Protein AF-A0A451A856-F1 (afdb_monomer_lite)

Structure (mmCIF, N/CA/C/O backbone):
data_AF-A0A451A856-F1
#
_entry.id   AF-A0A451A856-F1
#
loop_
_atom_site.group_PDB
_atom_site.id
_atom_site.type_symbol
_atom_site.label_atom_id
_atom_site.label_alt_id
_atom_site.label_comp_id
_atom_site.label_asym_id
_atom_site.label_entity_id
_atom_site.label_seq_id
_atom_site.pdbx_PDB_ins_code
_atom_site.Cartn_x
_atom_site.Cartn_y
_atom_site.Cartn_z
_atom_site.occupancy
_atom_site.B_iso_or_equiv
_atom_site.auth_seq_id
_atom_site.auth_comp_id
_atom_site.auth_asym_id
_atom_site.auth_atom_id
_atom_site.pdbx_PDB_model_num
ATOM 1 N N . MET A 1 1 ? 41.009 20.311 -49.023 1.00 48.19 1 MET A N 1
ATOM 2 C CA . MET A 1 1 ? 40.467 19.355 -50.004 1.00 48.19 1 MET A CA 1
ATOM 3 C C . MET A 1 1 ? 41.610 18.983 -50.920 1.00 48.19 1 MET A C 1
ATOM 5 O O . MET A 1 1 ? 42.110 19.854 -51.615 1.00 48.19 1 MET A O 1
ATOM 9 N N . THR A 1 2 ? 42.110 17.756 -50.821 1.00 49.34 2 THR A N 1
ATOM 10 C CA . THR A 1 2 ? 43.130 17.250 -51.742 1.00 49.34 2 THR A CA 1
ATOM 11 C C . THR A 1 2 ? 42.380 16.800 -52.987 1.00 49.34 2 THR A C 1
ATOM 13 O O . THR A 1 2 ? 41.740 15.753 -52.979 1.00 49.34 2 THR A O 1
ATOM 16 N N . THR A 1 3 ? 42.355 17.639 -54.016 1.00 55.62 3 THR A N 1
ATOM 17 C CA . THR A 1 3 ? 41.857 17.262 -55.341 1.00 55.62 3 THR A CA 1
ATOM 18 C C . THR A 1 3 ? 42.683 16.080 -55.828 1.00 55.62 3 THR A C 1
ATOM 20 O O . THR A 1 3 ? 43.913 16.160 -55.832 1.00 55.62 3 THR A O 1
ATOM 23 N N . ALA A 1 4 ? 42.037 14.972 -56.198 1.00 63.44 4 ALA A N 1
ATOM 24 C CA . ALA A 1 4 ? 42.720 13.925 -56.947 1.00 63.44 4 ALA A CA 1
ATOM 25 C C . ALA A 1 4 ? 43.339 14.598 -58.179 1.00 63.44 4 ALA A C 1
ATOM 27 O O . ALA A 1 4 ? 42.629 15.243 -58.949 1.00 63.44 4 ALA A O 1
ATOM 28 N N . ALA A 1 5 ? 44.666 14.574 -58.292 1.00 69.25 5 ALA A N 1
ATOM 29 C CA . ALA A 1 5 ? 45.348 15.330 -59.329 1.00 69.25 5 ALA A CA 1
ATOM 30 C C . ALA A 1 5 ? 45.010 14.713 -60.692 1.00 69.25 5 ALA A C 1
ATOM 32 O O . ALA A 1 5 ? 45.378 13.570 -60.966 1.00 69.25 5 ALA A O 1
ATOM 33 N N . PHE A 1 6 ? 44.279 15.451 -61.528 1.00 83.19 6 PHE A N 1
ATOM 34 C CA . PHE A 1 6 ? 44.004 15.038 -62.896 1.00 83.19 6 PHE A CA 1
ATOM 35 C C . PHE A 1 6 ? 45.226 15.345 -63.766 1.00 83.19 6 PHE A C 1
ATOM 37 O O . PHE A 1 6 ? 45.540 16.505 -64.034 1.00 83.19 6 PHE A O 1
ATOM 44 N N . ASP A 1 7 ? 45.936 14.299 -64.187 1.00 88.31 7 ASP A N 1
ATOM 45 C CA . ASP A 1 7 ? 47.080 14.416 -65.090 1.00 88.31 7 ASP A CA 1
ATOM 46 C C . ASP A 1 7 ? 46.595 14.607 -66.535 1.00 88.31 7 ASP A C 1
ATOM 48 O O . ASP A 1 7 ? 46.360 13.650 -67.278 1.00 88.31 7 ASP A O 1
ATOM 52 N N . THR A 1 8 ? 46.434 15.876 -66.916 1.00 87.81 8 THR A N 1
ATOM 53 C CA . THR A 1 8 ? 45.980 16.307 -68.245 1.00 87.81 8 THR A CA 1
ATOM 54 C C . THR A 1 8 ? 46.884 15.768 -69.359 1.00 87.81 8 THR A C 1
ATOM 56 O O . THR A 1 8 ? 46.388 15.331 -70.393 1.00 87.81 8 THR A O 1
ATOM 59 N N . LEU A 1 9 ? 48.206 15.719 -69.153 1.00 89.50 9 LEU A N 1
ATOM 60 C CA . LEU A 1 9 ? 49.152 15.270 -70.179 1.00 89.50 9 LEU A CA 1
ATOM 61 C C . LEU A 1 9 ? 49.010 13.770 -70.445 1.00 89.50 9 LEU A C 1
ATOM 63 O O . LEU A 1 9 ? 48.888 13.346 -71.597 1.00 89.50 9 LEU A O 1
ATOM 67 N N . LYS A 1 10 ? 48.986 12.959 -69.383 1.00 90.62 10 LYS A N 1
ATOM 68 C CA . LYS A 1 10 ? 48.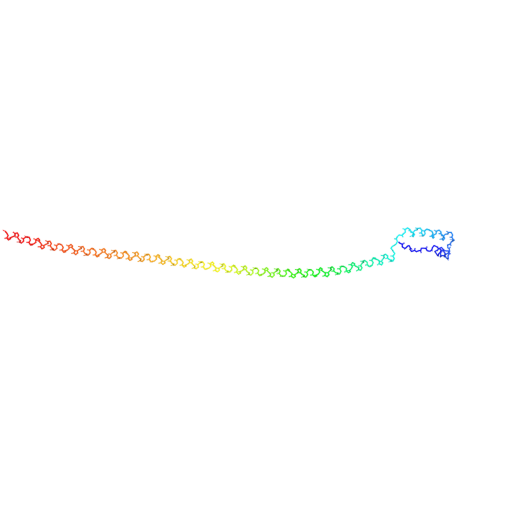788 11.509 -69.503 1.00 90.62 10 LYS A CA 1
ATOM 69 C C . LYS A 1 10 ? 47.424 11.175 -70.113 1.00 90.62 10 LYS A C 1
ATOM 71 O O . LYS A 1 10 ? 47.313 10.203 -70.868 1.00 90.62 10 LYS A O 1
ATOM 76 N N . PHE A 1 11 ? 46.400 11.972 -69.815 1.00 92.25 11 PHE A N 1
ATOM 77 C CA . PHE A 1 11 ? 45.063 11.817 -70.383 1.00 92.25 11 PHE A CA 1
ATOM 78 C C . PHE A 1 11 ? 45.037 12.114 -71.892 1.00 92.25 11 PHE A C 1
ATOM 80 O O . PHE A 1 11 ? 44.631 11.246 -72.667 1.00 92.25 11 PHE A O 1
ATOM 87 N N . VAL A 1 12 ? 45.574 13.262 -72.326 1.00 93.31 12 VAL A N 1
ATOM 88 C CA . VAL A 1 12 ? 45.694 13.637 -73.751 1.00 93.31 12 VAL A CA 1
ATOM 89 C C . VAL A 1 12 ? 46.502 12.599 -74.536 1.00 93.31 12 VAL A C 1
ATOM 91 O O . VAL A 1 12 ? 46.044 12.116 -75.570 1.00 93.31 12 VAL A O 1
ATOM 94 N N . GLN A 1 13 ? 47.652 12.157 -74.011 1.00 92.56 13 GLN A N 1
ATOM 95 C CA . GLN A 1 13 ? 48.472 11.111 -74.642 1.00 92.56 13 GLN A CA 1
ATOM 96 C C . GLN A 1 13 ? 47.724 9.782 -74.802 1.00 92.56 13 GLN A C 1
ATOM 98 O O . GLN A 1 13 ? 47.968 9.030 -75.747 1.00 92.56 13 GLN A O 1
ATOM 103 N N . THR A 1 14 ? 46.830 9.461 -73.866 1.00 93.56 14 THR A N 1
ATOM 104 C CA . THR A 1 14 ? 46.015 8.244 -73.938 1.00 93.56 14 THR A CA 1
ATOM 105 C C . THR A 1 14 ? 44.956 8.371 -75.028 1.00 93.56 14 THR A C 1
ATOM 107 O O . THR A 1 14 ? 44.820 7.442 -75.821 1.00 93.56 14 THR A O 1
ATOM 110 N N . LEU A 1 15 ? 44.277 9.518 -75.129 1.00 93.25 15 LEU A N 1
ATOM 111 C CA . LEU A 1 15 ? 43.315 9.795 -76.202 1.00 93.25 15 LEU A CA 1
ATOM 112 C C . LEU A 1 15 ? 43.976 9.758 -77.586 1.00 93.25 15 LEU A C 1
ATOM 114 O O . LEU A 1 15 ? 43.451 9.133 -78.507 1.00 93.25 15 LEU A O 1
ATOM 118 N N . HIS A 1 16 ? 45.168 10.341 -77.715 1.00 91.62 16 HIS A N 1
ATOM 119 C CA . HIS A 1 16 ? 45.916 10.307 -78.968 1.00 91.62 16 HIS A CA 1
ATOM 120 C C . HIS A 1 16 ? 46.297 8.875 -79.377 1.00 91.62 16 HIS A C 1
ATOM 122 O O . HIS A 1 16 ? 46.133 8.480 -80.530 1.00 91.62 16 HIS A O 1
ATOM 128 N N . ARG A 1 17 ? 46.712 8.041 -78.410 1.00 92.75 17 ARG A N 1
ATOM 129 C CA . ARG A 1 17 ? 47.047 6.624 -78.645 1.00 92.75 17 ARG A CA 1
ATOM 130 C C . ARG A 1 17 ? 45.863 5.798 -79.152 1.00 92.75 17 ARG A C 1
ATOM 132 O O . ARG A 1 17 ? 46.079 4.821 -79.861 1.00 92.75 17 ARG A O 1
ATOM 139 N N . VAL A 1 18 ? 44.633 6.169 -78.796 1.00 93.62 18 VAL A N 1
ATOM 140 C CA . VAL A 1 18 ? 43.407 5.494 -79.260 1.00 93.62 18 VAL A CA 1
ATOM 141 C C . VAL A 1 18 ? 42.801 6.139 -80.513 1.00 93.62 18 VAL A C 1
ATOM 143 O O . VAL A 1 18 ? 41.686 5.796 -80.895 1.00 93.62 18 VAL A O 1
ATOM 146 N N . GLY A 1 19 ? 43.545 7.028 -81.182 1.00 91.62 19 GLY A N 1
ATOM 147 C CA . GLY A 1 19 ? 43.213 7.540 -82.513 1.00 91.62 19 GLY A CA 1
ATOM 148 C C . GLY A 1 19 ? 42.545 8.915 -82.547 1.00 91.62 19 GLY A C 1
ATOM 149 O O . GLY A 1 19 ? 42.084 9.317 -83.611 1.00 91.62 19 GLY A O 1
ATOM 150 N N . PHE A 1 20 ? 42.487 9.647 -81.429 1.00 94.56 20 PHE A N 1
ATOM 151 C CA . PHE A 1 20 ? 42.019 11.038 -81.442 1.00 94.56 20 PHE A CA 1
ATOM 152 C C . PHE A 1 20 ? 43.098 11.956 -82.021 1.00 94.56 20 PHE A C 1
ATOM 154 O O . PHE A 1 20 ? 44.277 11.858 -81.666 1.00 94.56 20 PHE A O 1
ATOM 161 N N . GLU A 1 21 ? 42.698 12.905 -82.866 1.00 92.75 21 GLU A N 1
ATOM 162 C CA . GLU A 1 21 ? 43.602 13.975 -83.284 1.00 92.75 21 GLU A CA 1
ATOM 163 C C . GLU A 1 21 ? 43.966 14.868 -82.093 1.00 92.75 21 GLU A C 1
ATOM 165 O O . GLU A 1 21 ? 43.166 15.058 -81.176 1.00 92.75 21 GLU A O 1
ATOM 170 N N . GLU A 1 22 ? 45.153 15.475 -82.127 1.00 88.69 22 GLU A N 1
ATOM 171 C CA . GLU A 1 22 ? 45.692 16.265 -81.009 1.00 88.69 22 GLU A CA 1
ATOM 172 C C . GLU A 1 22 ? 44.710 17.344 -80.521 1.00 88.69 22 GLU A C 1
ATOM 174 O O . GLU A 1 22 ? 44.458 17.486 -79.327 1.00 88.69 22 GLU A O 1
ATOM 179 N N . ARG A 1 23 ? 44.061 18.057 -81.452 1.00 89.75 23 ARG A N 1
ATOM 180 C CA . ARG A 1 23 ? 43.070 19.094 -81.118 1.00 89.75 23 ARG A CA 1
ATOM 181 C C . ARG A 1 23 ? 41.831 18.531 -80.421 1.00 89.75 23 ARG A C 1
ATOM 183 O O . ARG A 1 23 ? 41.280 19.183 -79.540 1.00 89.75 23 ARG A O 1
ATOM 190 N N . GLN A 1 24 ? 41.394 17.335 -80.810 1.00 91.12 24 GLN A N 1
ATOM 191 C CA . GLN A 1 24 ? 40.242 16.669 -80.204 1.00 91.12 24 GLN A CA 1
ATOM 192 C C . GLN A 1 24 ? 40.598 16.118 -78.820 1.00 91.12 24 GLN A C 1
ATOM 194 O O . GLN A 1 24 ? 39.817 16.269 -77.886 1.00 91.12 24 GLN A O 1
ATOM 199 N N . ALA A 1 25 ? 41.790 15.534 -78.669 1.00 92.62 25 ALA A N 1
ATOM 200 C CA . ALA A 1 25 ? 42.289 15.023 -77.396 1.00 92.62 25 ALA A CA 1
ATOM 201 C C . ALA A 1 25 ? 42.430 16.138 -76.345 1.00 92.62 25 ALA A C 1
ATOM 203 O O . ALA A 1 25 ? 41.994 15.965 -75.206 1.00 92.62 25 ALA A O 1
ATOM 204 N N . VAL A 1 26 ? 42.966 17.300 -76.742 1.00 90.44 26 VAL A N 1
ATOM 205 C CA . VAL A 1 26 ? 43.050 18.493 -75.882 1.00 90.44 26 VAL A CA 1
ATOM 206 C C . VAL A 1 26 ? 41.654 18.989 -75.499 1.00 90.44 26 VAL A C 1
ATOM 208 O O . VAL A 1 26 ? 41.374 19.133 -74.313 1.00 90.44 26 VAL A O 1
ATOM 211 N N . GLY A 1 27 ? 40.739 19.148 -76.464 1.00 92.00 27 GLY A N 1
ATOM 212 C CA . GLY A 1 27 ? 39.378 19.622 -76.183 1.00 92.00 27 GLY A CA 1
ATOM 213 C C . GLY A 1 27 ? 38.582 18.709 -75.238 1.00 92.00 27 GLY A C 1
ATOM 214 O O . GLY A 1 27 ? 37.895 19.196 -74.343 1.00 92.00 27 GLY A O 1
ATOM 215 N N . VAL A 1 28 ? 38.704 17.383 -75.384 1.00 90.56 28 VAL A N 1
ATOM 216 C CA . VAL A 1 28 ? 38.072 16.410 -74.470 1.00 90.56 28 VAL A CA 1
ATOM 217 C C . VAL A 1 28 ? 38.712 16.461 -73.083 1.00 90.56 28 VAL A C 1
ATOM 219 O O . VAL A 1 28 ? 38.005 16.370 -72.081 1.00 90.56 28 VAL A O 1
ATOM 222 N N . SER A 1 29 ? 40.034 16.623 -73.008 1.00 90.88 29 SER A N 1
ATOM 223 C CA . SER A 1 29 ? 40.743 16.755 -71.736 1.00 90.88 29 SER A CA 1
ATOM 224 C C . SER A 1 29 ? 40.344 18.019 -70.975 1.00 90.88 29 SER A C 1
ATOM 226 O O . SER A 1 29 ? 40.181 17.957 -69.758 1.00 90.88 29 SER A O 1
ATOM 228 N N . ASP A 1 30 ? 40.162 19.141 -71.672 1.00 89.62 30 ASP A N 1
ATOM 229 C CA . ASP A 1 30 ? 39.740 20.406 -71.068 1.00 89.62 30 ASP A CA 1
ATOM 230 C C . ASP A 1 30 ? 38.290 20.331 -70.579 1.00 89.62 30 ASP A C 1
ATOM 232 O O . ASP A 1 30 ? 38.023 20.646 -69.420 1.00 89.62 30 ASP A O 1
ATOM 236 N N . ALA A 1 31 ? 37.374 19.807 -71.402 1.00 89.62 31 ALA A N 1
ATOM 237 C CA . ALA A 1 31 ? 35.979 19.605 -71.007 1.00 89.62 31 ALA A CA 1
ATOM 238 C C . ALA A 1 31 ? 35.847 18.637 -69.816 1.00 89.62 31 ALA A C 1
ATOM 240 O O . ALA A 1 31 ? 35.045 18.856 -68.907 1.00 89.62 31 ALA A O 1
ATOM 241 N N . PHE A 1 32 ? 36.654 17.570 -69.790 1.00 88.00 32 PHE A N 1
ATOM 242 C CA . PHE A 1 32 ? 36.683 16.633 -68.668 1.00 88.00 32 PHE A CA 1
ATOM 243 C C . PHE A 1 32 ? 37.258 17.279 -67.406 1.00 88.00 32 PHE A C 1
ATOM 245 O O . PHE A 1 32 ? 36.702 17.099 -66.326 1.00 88.00 32 PHE A O 1
ATOM 252 N N . LYS A 1 33 ? 38.345 18.047 -67.529 1.00 85.06 33 LYS A N 1
ATOM 253 C CA . LYS A 1 33 ? 38.945 18.777 -66.411 1.00 85.06 33 LYS A CA 1
ATOM 254 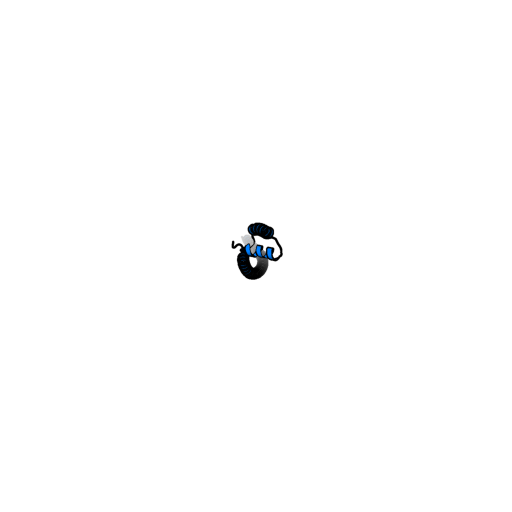C C . LYS A 1 33 ? 37.959 19.781 -65.814 1.00 85.06 33 LYS A C 1
ATOM 256 O O . LYS A 1 33 ? 37.797 19.792 -64.600 1.00 85.06 33 LYS A O 1
ATOM 261 N N . GLU A 1 34 ? 37.264 20.553 -66.644 1.00 85.12 34 GLU A N 1
ATOM 262 C CA . GLU A 1 34 ? 36.245 21.512 -66.203 1.00 85.12 34 GLU A CA 1
ATOM 263 C C . GLU A 1 34 ? 35.085 20.810 -65.471 1.00 85.12 34 GLU A C 1
ATOM 265 O O . GLU A 1 34 ? 34.694 21.220 -64.375 1.00 85.12 34 GLU A O 1
ATOM 270 N N . ALA A 1 35 ? 34.595 19.686 -66.008 1.00 84.00 35 ALA A N 1
ATOM 271 C CA . ALA A 1 35 ? 33.567 18.874 -65.352 1.00 84.00 35 ALA A CA 1
ATOM 272 C C . ALA A 1 35 ? 34.052 18.244 -64.030 1.00 84.00 35 ALA 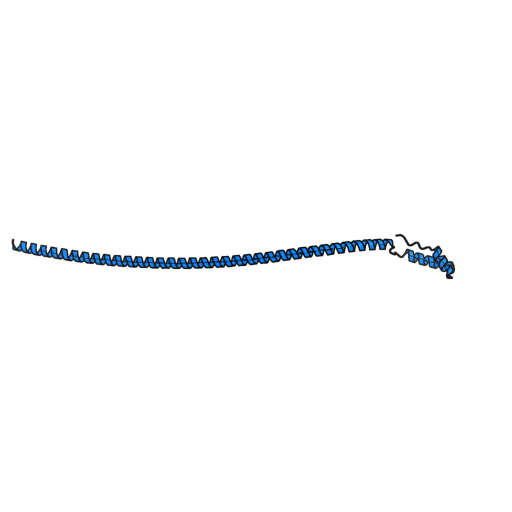A C 1
ATOM 274 O O . ALA A 1 35 ? 33.284 18.128 -63.072 1.00 84.00 35 ALA A O 1
ATOM 275 N N . PHE A 1 36 ? 35.325 17.847 -63.963 1.00 79.62 36 PHE A N 1
ATOM 276 C CA . PHE A 1 36 ? 35.935 17.220 -62.793 1.00 79.62 36 PHE A CA 1
ATOM 277 C C . PHE A 1 36 ? 36.251 18.230 -61.679 1.00 79.62 36 PHE A C 1
ATOM 279 O O . PHE A 1 36 ? 36.042 17.926 -60.507 1.00 79.62 36 PHE A O 1
ATOM 286 N N . GLU A 1 37 ? 36.693 19.445 -62.018 1.00 75.44 37 GLU A N 1
ATOM 287 C CA . GLU A 1 37 ? 36.956 20.531 -61.061 1.00 75.44 37 GLU A CA 1
ATOM 288 C C . GLU A 1 37 ? 35.670 21.056 -60.399 1.00 75.44 37 GLU A C 1
ATOM 290 O O . GLU A 1 37 ? 35.691 21.462 -59.233 1.00 75.44 37 GLU A O 1
ATOM 295 N N . GLY A 1 38 ? 34.532 20.996 -61.101 1.00 70.50 38 GLY A N 1
ATOM 296 C CA . GLY A 1 38 ? 33.214 21.327 -60.547 1.00 70.50 38 GLY A CA 1
ATOM 297 C C . GLY A 1 38 ? 32.630 20.258 -59.612 1.00 70.50 38 GLY A C 1
ATOM 298 O O . GLY A 1 38 ? 31.721 20.549 -58.828 1.00 70.50 38 GLY A O 1
ATOM 299 N N . ALA A 1 39 ? 33.146 19.028 -59.656 1.00 75.31 39 ALA A N 1
ATOM 300 C CA . ALA A 1 39 ? 32.622 17.908 -58.890 1.00 75.31 39 ALA A CA 1
ATOM 301 C C . ALA A 1 39 ? 33.306 17.785 -57.516 1.00 75.31 39 ALA A C 1
ATOM 303 O O . ALA A 1 39 ? 34.515 17.594 -57.389 1.00 75.31 39 ALA A O 1
ATOM 304 N N . ARG A 1 40 ? 32.514 17.870 -56.442 1.00 71.81 40 ARG A N 1
ATOM 305 C CA . ARG A 1 40 ? 32.997 17.645 -55.072 1.00 71.81 40 ARG A CA 1
ATOM 306 C C . ARG A 1 40 ? 32.806 16.183 -54.697 1.00 71.81 40 ARG A C 1
ATOM 308 O O . ARG A 1 40 ? 31.701 15.773 -54.357 1.00 71.81 40 ARG A O 1
ATOM 315 N N . PHE A 1 41 ? 33.890 15.419 -54.722 1.00 78.44 41 PHE A N 1
ATOM 316 C CA . PHE A 1 41 ? 33.901 14.046 -54.228 1.00 78.44 41 PHE A CA 1
ATOM 317 C C . PHE A 1 41 ? 34.423 13.998 -52.796 1.00 78.44 41 PHE A C 1
ATOM 319 O O . PHE A 1 41 ? 35.347 14.730 -52.434 1.00 78.44 41 PHE A O 1
ATOM 326 N N . ALA A 1 42 ? 33.842 13.120 -51.984 1.00 81.88 42 ALA A N 1
ATOM 327 C CA . ALA A 1 42 ? 34.438 12.781 -50.706 1.00 81.88 42 ALA A CA 1
ATOM 328 C C . ALA A 1 42 ? 35.764 12.051 -50.947 1.00 81.88 42 ALA A C 1
ATOM 330 O O . ALA A 1 42 ? 35.845 11.142 -51.776 1.00 81.88 42 ALA A O 1
ATOM 331 N N . THR A 1 43 ? 36.812 12.465 -50.241 1.00 84.62 43 THR A N 1
ATOM 332 C CA . THR A 1 43 ? 38.121 11.817 -50.351 1.00 84.62 43 THR A CA 1
ATOM 333 C C . THR A 1 43 ? 38.174 10.562 -49.477 1.00 84.62 43 THR A C 1
ATOM 335 O O . THR A 1 43 ? 37.420 10.473 -48.504 1.00 84.62 43 THR A O 1
ATOM 338 N N . PRO A 1 44 ? 39.102 9.619 -49.733 1.00 87.94 44 PRO A N 1
ATOM 339 C CA . PRO A 1 44 ? 39.328 8.487 -48.831 1.00 87.94 44 PRO A CA 1
ATOM 340 C C . PRO A 1 44 ? 39.536 8.923 -47.373 1.00 87.94 44 PRO A C 1
ATOM 342 O O . PRO A 1 44 ? 38.966 8.342 -46.464 1.00 87.94 44 PRO A O 1
ATOM 345 N N . ARG A 1 45 ? 40.227 10.048 -47.148 1.00 87.25 45 ARG A N 1
ATOM 346 C CA . ARG A 1 45 ? 40.442 10.610 -45.808 1.00 87.25 45 ARG A CA 1
ATOM 347 C C . ARG A 1 45 ? 39.157 11.117 -45.141 1.00 87.25 45 ARG A C 1
ATOM 349 O O . ARG A 1 45 ? 39.057 11.106 -43.914 1.00 87.25 45 ARG A O 1
ATOM 356 N N . ASP A 1 46 ? 38.200 11.616 -45.924 1.00 89.62 46 ASP A N 1
ATOM 357 C CA . ASP A 1 46 ? 36.889 12.015 -45.402 1.00 89.62 46 ASP A CA 1
ATOM 358 C C . ASP A 1 46 ? 36.070 10.783 -45.003 1.00 89.62 46 ASP A C 1
ATOM 360 O O . ASP A 1 46 ? 35.380 10.830 -43.984 1.00 89.62 46 ASP A O 1
ATOM 364 N N . MET A 1 47 ? 36.203 9.689 -45.761 1.00 92.50 47 MET A N 1
ATOM 365 C CA . MET A 1 47 ? 35.596 8.391 -45.452 1.00 92.50 47 MET A CA 1
ATOM 366 C C . MET A 1 47 ? 36.214 7.768 -44.200 1.00 92.50 47 MET A C 1
ATOM 368 O O . MET A 1 47 ? 35.475 7.521 -43.257 1.00 92.50 47 MET A O 1
ATOM 372 N N . ASP A 1 48 ? 37.546 7.706 -44.083 1.00 94.31 48 ASP A N 1
ATOM 373 C CA . ASP A 1 48 ? 38.230 7.228 -42.865 1.00 94.31 48 ASP A CA 1
ATOM 374 C C . ASP A 1 48 ? 37.790 8.014 -41.615 1.00 94.31 48 ASP A C 1
ATOM 376 O O . ASP A 1 48 ? 37.662 7.492 -40.504 1.00 94.31 48 ASP A O 1
ATOM 380 N N . ARG A 1 49 ? 37.553 9.323 -41.777 1.00 95.50 49 ARG A N 1
ATOM 381 C CA . ARG A 1 49 ? 37.056 10.178 -40.695 1.00 95.50 49 ARG A CA 1
ATOM 382 C C . ARG A 1 49 ? 35.603 9.864 -40.335 1.00 95.50 49 ARG A C 1
ATOM 384 O O . ARG A 1 49 ? 35.237 10.051 -39.171 1.00 95.50 49 ARG A O 1
ATOM 391 N N . LEU A 1 50 ? 34.768 9.501 -41.306 1.00 96.25 50 LEU A N 1
ATOM 392 C CA . LEU A 1 50 ? 33.391 9.075 -41.069 1.00 96.25 50 LEU A CA 1
ATOM 393 C C . LEU A 1 50 ? 33.359 7.699 -40.410 1.00 96.25 50 LEU A C 1
ATOM 395 O O . LEU A 1 50 ? 32.689 7.580 -39.389 1.00 96.25 50 LEU A O 1
ATOM 399 N N . ASP A 1 51 ? 34.156 6.744 -40.879 1.00 96.81 51 ASP A N 1
ATOM 400 C CA . ASP A 1 51 ? 34.288 5.413 -40.276 1.00 96.81 51 ASP A CA 1
ATOM 401 C C . ASP A 1 51 ? 34.707 5.532 -38.809 1.00 96.81 51 ASP A C 1
ATOM 403 O O . ASP A 1 51 ? 34.000 5.089 -37.908 1.00 96.81 51 ASP A O 1
ATOM 407 N N . GLY A 1 52 ? 35.742 6.328 -38.520 1.00 97.94 52 GLY A N 1
ATOM 408 C CA . GLY A 1 52 ? 36.153 6.575 -37.138 1.00 97.94 52 GLY A CA 1
ATOM 409 C C . GLY A 1 52 ? 35.128 7.342 -36.284 1.00 97.94 52 GLY A C 1
ATOM 410 O O . GLY A 1 52 ? 35.254 7.373 -35.057 1.00 97.94 52 GLY A O 1
ATOM 411 N N . LYS A 1 53 ? 34.130 8.012 -36.878 1.00 98.06 53 LYS A N 1
ATOM 412 C CA . LYS A 1 53 ? 32.982 8.567 -36.135 1.00 98.06 53 LYS A CA 1
ATOM 413 C C . LYS A 1 53 ? 31.903 7.512 -35.909 1.00 98.06 53 LYS A C 1
ATOM 415 O O . LYS A 1 53 ? 31.309 7.547 -34.834 1.00 98.06 53 LYS A O 1
ATOM 420 N N . ILE A 1 54 ? 31.663 6.641 -36.886 1.00 98.25 54 ILE A N 1
ATOM 421 C CA . ILE A 1 54 ? 30.719 5.522 -36.807 1.00 98.25 54 ILE A CA 1
ATOM 422 C C . ILE A 1 54 ? 31.167 4.571 -35.697 1.00 98.25 54 ILE A C 1
ATOM 424 O O . ILE A 1 54 ? 30.425 4.416 -34.737 1.00 98.25 54 ILE A O 1
ATOM 428 N N . ASP A 1 55 ? 32.434 4.147 -35.683 1.00 98.31 55 ASP A N 1
ATOM 429 C CA . ASP A 1 55 ? 32.986 3.283 -34.626 1.00 98.31 55 ASP A CA 1
ATOM 430 C C . ASP A 1 55 ? 32.800 3.876 -33.216 1.00 98.31 55 ASP A C 1
ATOM 432 O O . ASP A 1 55 ? 32.545 3.186 -32.227 1.00 98.31 55 ASP A O 1
ATOM 436 N N . ARG A 1 56 ? 32.930 5.205 -33.093 1.00 98.25 56 ARG A N 1
ATOM 437 C CA . ARG A 1 56 ? 32.717 5.911 -31.818 1.00 98.25 56 ARG A CA 1
ATOM 438 C C . ARG A 1 56 ? 31.247 6.007 -31.437 1.00 98.25 56 ARG A C 1
ATOM 440 O O . ARG A 1 56 ? 30.967 6.157 -30.248 1.00 98.25 56 ARG A O 1
ATOM 447 N N . LEU A 1 57 ? 30.341 6.059 -32.410 1.00 98.44 57 LEU A N 1
ATOM 448 C CA . LEU A 1 57 ? 28.904 6.043 -32.163 1.00 98.44 57 LEU A CA 1
ATOM 449 C C . LEU A 1 57 ? 28.466 4.643 -31.754 1.00 98.44 57 LEU A C 1
ATOM 451 O O . LEU A 1 57 ? 27.812 4.542 -30.724 1.00 98.44 57 LEU A O 1
ATOM 455 N N . ASP A 1 58 ? 28.928 3.606 -32.444 1.00 98.44 58 ASP A N 1
ATOM 456 C CA . ASP A 1 58 ? 28.650 2.208 -32.103 1.00 98.44 58 ASP A CA 1
ATOM 457 C C . ASP A 1 58 ? 29.114 1.907 -30.674 1.00 98.44 58 ASP A C 1
ATOM 459 O O . ASP A 1 58 ? 28.311 1.574 -29.808 1.00 98.44 58 ASP A O 1
ATOM 463 N N . ALA A 1 59 ? 30.363 2.250 -30.338 1.00 98.38 59 ALA A N 1
ATOM 464 C CA . ALA A 1 59 ? 30.868 2.083 -28.975 1.00 98.38 59 ALA A CA 1
ATOM 465 C C . ALA A 1 59 ? 30.113 2.916 -27.915 1.00 98.38 59 ALA A C 1
ATOM 467 O O . ALA A 1 59 ? 30.182 2.617 -26.719 1.00 98.38 59 ALA A O 1
ATOM 468 N N . LYS A 1 60 ? 29.446 4.014 -28.298 1.00 98.50 60 LYS A N 1
ATOM 469 C CA . LYS A 1 60 ? 28.578 4.779 -27.386 1.00 98.50 60 LYS A CA 1
ATOM 470 C C . LYS A 1 60 ? 27.206 4.134 -27.247 1.00 98.50 60 LYS A C 1
ATOM 472 O O . LYS A 1 60 ? 26.674 4.184 -26.141 1.00 98.50 60 LYS A O 1
ATOM 477 N N . ILE A 1 61 ? 26.662 3.583 -28.328 1.00 98.56 61 ILE A N 1
ATOM 478 C CA . ILE A 1 61 ? 25.390 2.862 -28.350 1.00 98.56 61 ILE A CA 1
ATOM 479 C C . ILE A 1 61 ? 25.509 1.621 -27.466 1.00 98.56 61 ILE A C 1
ATOM 481 O O . ILE A 1 61 ? 24.769 1.547 -26.492 1.00 98.56 61 ILE A O 1
ATOM 485 N N . ASP A 1 62 ? 26.537 0.788 -27.647 1.00 98.50 62 ASP A N 1
ATOM 486 C CA . ASP A 1 62 ? 26.774 -0.401 -26.808 1.00 98.50 62 ASP A CA 1
ATOM 487 C C . ASP A 1 62 ? 26.841 -0.046 -25.312 1.00 98.50 62 ASP A C 1
ATOM 489 O O . ASP A 1 62 ? 26.262 -0.693 -24.440 1.00 98.50 62 ASP A O 1
ATOM 493 N N . ARG A 1 63 ? 27.539 1.050 -24.979 1.00 98.31 63 ARG A N 1
ATOM 494 C CA . ARG A 1 63 ? 27.637 1.535 -23.592 1.00 98.31 63 ARG A CA 1
ATOM 495 C C . ARG A 1 63 ? 26.313 2.061 -23.053 1.00 98.31 63 ARG A C 1
ATOM 497 O O . ARG A 1 63 ? 26.132 2.062 -21.835 1.00 98.31 63 ARG A O 1
ATOM 504 N N . LEU A 1 64 ? 25.460 2.621 -23.906 1.00 98.44 64 LEU A N 1
ATOM 505 C CA . LEU A 1 64 ? 24.138 3.092 -23.510 1.00 98.44 64 LEU A CA 1
ATOM 506 C C . LEU A 1 64 ? 23.198 1.915 -23.293 1.00 98.44 64 LEU A C 1
ATOM 508 O O . LEU A 1 64 ? 22.531 1.917 -22.267 1.00 98.44 64 LEU A O 1
ATOM 512 N N . GLU A 1 65 ? 23.210 0.916 -24.173 1.00 98.50 65 GLU A N 1
ATOM 513 C CA . GLU A 1 65 ? 22.425 -0.316 -24.034 1.00 98.50 65 GLU A CA 1
ATOM 514 C C . GLU A 1 65 ? 22.720 -0.997 -22.697 1.00 98.50 65 GLU A C 1
ATOM 516 O O . GLU A 1 65 ? 21.837 -1.084 -21.848 1.00 98.50 65 GLU A O 1
ATOM 521 N N . VAL A 1 66 ? 23.995 -1.283 -22.407 1.00 98.44 66 VAL A N 1
ATOM 522 C CA . VAL A 1 66 ? 24.398 -1.897 -21.127 1.00 98.44 66 VAL A CA 1
ATOM 523 C C . VAL A 1 66 ? 23.971 -1.060 -19.914 1.00 98.44 66 VAL A C 1
ATOM 525 O O . VAL A 1 66 ? 23.577 -1.591 -18.875 1.00 98.44 66 VAL A O 1
ATOM 528 N N . LYS A 1 67 ? 24.056 0.274 -20.003 1.00 98.31 67 LYS A N 1
ATOM 529 C CA . LYS A 1 67 ? 23.626 1.159 -18.907 1.00 98.31 67 LYS A CA 1
ATOM 530 C C . LYS A 1 67 ? 22.115 1.178 -18.732 1.00 98.31 67 LYS A C 1
ATOM 532 O O . LYS A 1 67 ? 21.659 1.352 -17.604 1.00 98.31 67 LYS A O 1
ATOM 537 N N . ILE A 1 68 ? 21.369 1.103 -19.827 1.00 98.19 68 ILE A N 1
ATOM 538 C CA . ILE A 1 68 ? 19.912 1.086 -19.821 1.00 98.19 68 ILE A CA 1
ATOM 539 C C . ILE A 1 68 ? 19.438 -0.230 -19.210 1.00 98.19 68 ILE A C 1
ATOM 541 O O . ILE A 1 68 ? 18.657 -0.179 -18.264 1.00 98.19 68 ILE A O 1
ATOM 545 N N . ASP A 1 69 ? 19.994 -1.362 -19.634 1.00 98.44 69 ASP A N 1
ATOM 546 C CA . ASP A 1 69 ? 19.659 -2.681 -19.090 1.00 98.44 69 ASP A CA 1
ATOM 547 C C . ASP A 1 69 ? 19.918 -2.740 -17.581 1.00 98.44 69 ASP A C 1
ATOM 549 O O . ASP A 1 69 ? 19.010 -3.014 -16.799 1.00 98.44 69 ASP A O 1
ATOM 553 N N . ALA A 1 70 ? 21.107 -2.318 -17.136 1.00 98.19 70 ALA A N 1
ATOM 554 C CA . ALA A 1 70 ? 21.437 -2.267 -15.709 1.00 98.19 70 ALA A CA 1
ATOM 555 C C . ALA A 1 70 ? 20.515 -1.327 -14.904 1.00 98.19 70 ALA A C 1
ATOM 557 O O . ALA A 1 70 ? 20.288 -1.521 -13.706 1.00 98.19 70 ALA A O 1
ATOM 558 N N . ARG A 1 71 ? 19.995 -0.262 -15.531 1.00 98.12 71 ARG A N 1
ATOM 559 C CA . ARG A 1 71 ? 19.022 0.638 -14.895 1.00 98.12 71 ARG A CA 1
ATOM 560 C C . ARG A 1 71 ? 17.643 0.003 -14.809 1.00 98.12 71 ARG A C 1
ATOM 562 O O . ARG A 1 71 ? 16.998 0.200 -13.783 1.00 98.12 71 ARG A O 1
ATOM 569 N N . PHE A 1 72 ? 17.209 -0.726 -15.833 1.00 98.12 72 PHE A N 1
ATOM 570 C CA . PHE A 1 72 ? 15.944 -1.453 -15.811 1.00 98.12 72 PHE A CA 1
ATOM 571 C C . PHE A 1 72 ? 15.966 -2.571 -14.771 1.00 98.12 72 PHE A C 1
ATOM 573 O O . PHE A 1 72 ? 15.084 -2.588 -13.921 1.00 98.12 72 PHE A O 1
ATOM 580 N N . GLU A 1 73 ? 17.035 -3.366 -14.696 1.00 98.31 73 GLU A N 1
ATOM 581 C CA . GLU A 1 73 ? 17.200 -4.371 -13.634 1.00 98.31 73 GLU A CA 1
ATOM 582 C C . GLU A 1 73 ? 17.131 -3.740 -12.232 1.00 98.31 73 GLU A C 1
ATOM 584 O O . GLU A 1 73 ? 16.463 -4.241 -11.327 1.00 98.31 73 GLU A O 1
ATOM 589 N N . GLN A 1 74 ? 17.780 -2.585 -12.035 1.00 98.12 74 GLN A N 1
ATOM 590 C CA . GLN A 1 74 ? 17.702 -1.859 -10.765 1.00 98.12 74 GLN A CA 1
ATOM 591 C C . GLN A 1 74 ? 16.277 -1.373 -10.453 1.00 98.12 74 GLN A C 1
ATOM 593 O O . GLN A 1 74 ? 15.895 -1.296 -9.281 1.00 98.12 74 GLN A O 1
ATOM 598 N N . VAL A 1 75 ? 15.519 -0.977 -11.474 1.00 98.12 75 VAL A N 1
ATOM 599 C CA . VAL A 1 75 ? 14.122 -0.559 -11.335 1.00 98.12 75 VAL A CA 1
ATOM 600 C C . VAL A 1 75 ? 13.250 -1.755 -10.965 1.00 98.12 75 VAL A C 1
ATOM 602 O O . VAL A 1 75 ? 12.498 -1.641 -10.000 1.00 98.12 75 VAL A O 1
ATOM 605 N N . ASP A 1 76 ? 13.414 -2.896 -11.629 1.00 98.25 76 ASP A N 1
ATOM 606 C CA . ASP A 1 76 ? 12.664 -4.125 -11.349 1.00 98.25 76 ASP A CA 1
ATOM 607 C C . ASP A 1 76 ? 12.863 -4.577 -9.898 1.00 98.25 76 ASP A C 1
ATOM 609 O O . ASP A 1 76 ? 11.894 -4.725 -9.153 1.00 98.25 76 ASP A O 1
ATOM 613 N N . VAL A 1 77 ? 14.116 -4.628 -9.429 1.00 98.25 77 VAL A N 1
ATOM 614 C CA . VAL A 1 77 ? 14.435 -4.952 -8.026 1.00 98.25 77 VAL A CA 1
ATOM 615 C C . VAL A 1 77 ? 13.774 -3.972 -7.050 1.00 98.25 77 VAL A C 1
ATOM 617 O O . VAL A 1 77 ? 13.309 -4.359 -5.976 1.00 98.25 77 VAL A O 1
ATOM 620 N N . ARG A 1 78 ? 13.714 -2.676 -7.386 1.00 98.06 78 ARG A N 1
ATOM 621 C CA . ARG A 1 78 ? 13.023 -1.689 -6.539 1.00 98.06 78 ARG A CA 1
ATOM 622 C C . ARG A 1 78 ? 11.515 -1.909 -6.526 1.00 98.06 78 ARG A C 1
ATOM 624 O O . ARG A 1 78 ? 10.913 -1.731 -5.470 1.00 98.06 78 ARG A O 1
ATOM 631 N N . PHE A 1 79 ? 10.911 -2.274 -7.652 1.00 97.94 79 PHE A N 1
ATOM 632 C CA . PHE A 1 79 ? 9.485 -2.581 -7.715 1.00 97.94 79 PHE A CA 1
ATOM 633 C C . PHE A 1 79 ? 9.139 -3.832 -6.904 1.00 97.94 79 PHE A C 1
ATOM 635 O O . PHE A 1 79 ? 8.172 -3.794 -6.147 1.00 97.94 79 PHE A O 1
ATOM 642 N N . GLU A 1 80 ? 9.966 -4.877 -6.945 1.00 98.19 80 GLU A N 1
ATOM 643 C CA . GLU A 1 80 ? 9.812 -6.056 -6.080 1.00 98.19 80 GLU A CA 1
ATOM 644 C C . GLU A 1 80 ? 9.908 -5.688 -4.589 1.00 98.19 80 GLU A C 1
ATOM 646 O O . GLU A 1 80 ? 9.076 -6.087 -3.770 1.00 98.19 80 GLU A O 1
ATOM 651 N N . GLN A 1 81 ? 10.881 -4.850 -4.214 1.00 97.81 81 GLN A N 1
ATOM 652 C CA . GLN A 1 81 ? 11.006 -4.346 -2.840 1.00 97.81 81 GLN A CA 1
ATOM 653 C C . GLN A 1 81 ? 9.805 -3.500 -2.404 1.00 97.81 81 GLN A C 1
ATOM 655 O O . GLN A 1 81 ? 9.445 -3.487 -1.228 1.00 97.81 81 GLN A O 1
ATOM 660 N N . VAL A 1 82 ? 9.195 -2.755 -3.324 1.00 98.12 82 VAL A N 1
ATOM 661 C CA . VAL A 1 82 ? 7.971 -2.001 -3.044 1.00 98.12 82 VAL A CA 1
ATOM 662 C C . VAL A 1 82 ? 6.792 -2.958 -2.870 1.00 98.12 82 VAL A C 1
ATOM 664 O O . VAL A 1 82 ? 6.059 -2.809 -1.895 1.00 98.12 82 VAL A O 1
ATOM 667 N N . GLY A 1 83 ? 6.654 -3.970 -3.732 1.00 98.19 83 GLY A N 1
ATOM 668 C CA . GLY A 1 83 ? 5.620 -5.003 -3.622 1.00 98.19 83 GLY A CA 1
ATOM 669 C C . GLY A 1 83 ? 5.656 -5.721 -2.271 1.00 98.19 83 GLY A C 1
ATOM 670 O O . GLY A 1 83 ? 4.666 -5.721 -1.546 1.00 98.19 83 GLY A O 1
ATOM 671 N N . THR A 1 84 ? 6.832 -6.198 -1.857 1.00 98.06 84 THR A N 1
ATOM 672 C CA . THR A 1 84 ? 7.004 -6.865 -0.550 1.00 98.06 84 THR A CA 1
ATOM 673 C C . THR A 1 84 ? 6.693 -5.950 0.641 1.00 98.06 84 THR A C 1
ATOM 675 O O . THR A 1 84 ? 6.202 -6.409 1.671 1.00 98.06 84 THR A O 1
ATOM 678 N N . LYS A 1 85 ? 6.947 -4.638 0.535 1.00 97.81 85 LYS A N 1
ATOM 679 C CA . LYS A 1 85 ? 6.548 -3.673 1.572 1.00 97.81 85 LYS A CA 1
ATOM 680 C C . LYS A 1 85 ? 5.039 -3.476 1.638 1.00 97.81 85 LYS A C 1
ATOM 682 O O . LYS A 1 85 ? 4.529 -3.312 2.742 1.00 97.81 85 LYS A O 1
ATOM 687 N N . PHE A 1 86 ? 4.342 -3.473 0.503 1.00 98.00 86 PHE A N 1
ATOM 688 C CA . PHE A 1 86 ? 2.881 -3.398 0.489 1.00 98.00 86 PHE A CA 1
ATOM 689 C C . PHE A 1 86 ? 2.257 -4.637 1.134 1.00 98.00 86 PHE A C 1
ATOM 691 O O . PHE A 1 86 ? 1.448 -4.480 2.038 1.00 98.00 86 PHE A O 1
ATOM 698 N N . GLU A 1 87 ? 2.744 -5.837 0.812 1.00 98.19 87 GLU A N 1
ATOM 699 C CA . GLU A 1 87 ? 2.295 -7.079 1.465 1.00 98.19 87 GLU A CA 1
ATOM 700 C C . GLU A 1 87 ? 2.488 -7.036 2.993 1.00 98.19 87 GLU A C 1
ATOM 702 O O . GLU A 1 87 ? 1.615 -7.438 3.762 1.00 98.19 87 GLU A O 1
ATOM 707 N N . GLN A 1 88 ? 3.618 -6.497 3.467 1.00 98.06 88 GLN A N 1
ATOM 708 C CA . GLN A 1 88 ? 3.853 -6.306 4.904 1.00 98.06 88 GLN A CA 1
ATOM 709 C C . GLN A 1 88 ? 2.902 -5.285 5.533 1.00 98.06 88 GLN A C 1
ATOM 711 O O . GLN A 1 88 ? 2.546 -5.420 6.704 1.00 98.06 88 GLN A O 1
ATOM 716 N N . VAL A 1 89 ? 2.536 -4.232 4.801 1.00 98.12 89 VAL A N 1
ATOM 717 C CA . VAL A 1 89 ? 1.571 -3.233 5.269 1.00 98.12 89 VAL A CA 1
ATOM 718 C C . VAL A 1 89 ? 0.185 -3.860 5.381 1.00 98.12 89 VAL A C 1
ATOM 720 O O . VAL A 1 89 ? -0.435 -3.711 6.433 1.00 98.12 89 VAL A O 1
ATOM 723 N N . ASP A 1 90 ? -0.248 -4.616 4.376 1.00 98.19 90 ASP A N 1
ATOM 724 C CA . ASP A 1 90 ? -1.540 -5.308 4.373 1.00 98.19 90 ASP A CA 1
ATOM 725 C C . ASP A 1 90 ? -1.648 -6.280 5.556 1.00 98.19 90 ASP A C 1
ATOM 727 O O . ASP A 1 90 ? -2.576 -6.180 6.358 1.00 98.19 90 ASP A O 1
ATOM 731 N N . ALA A 1 91 ? -0.622 -7.109 5.784 1.00 98.25 91 ALA A N 1
ATOM 732 C CA . ALA A 1 91 ? -0.582 -8.019 6.933 1.00 98.25 91 ALA A CA 1
ATOM 733 C C . ALA A 1 91 ? -0.646 -7.289 8.292 1.00 98.25 91 ALA A C 1
ATOM 735 O O . ALA A 1 91 ? -1.189 -7.802 9.274 1.00 98.25 91 ALA A O 1
ATOM 736 N N . ARG A 1 92 ? -0.085 -6.073 8.387 1.00 98.25 92 ARG A N 1
ATOM 737 C CA . ARG A 1 92 ? -0.192 -5.255 9.606 1.00 98.25 92 ARG A CA 1
ATOM 738 C C . ARG A 1 92 ? -1.592 -4.686 9.791 1.00 98.25 92 ARG A C 1
ATOM 740 O O . ARG A 1 92 ? -2.015 -4.580 10.940 1.00 98.25 92 ARG A O 1
ATOM 747 N N . PHE A 1 93 ? -2.286 -4.321 8.715 1.00 98.12 93 PHE A N 1
ATOM 748 C CA . PHE A 1 93 ? -3.678 -3.881 8.791 1.00 98.12 93 PHE A CA 1
ATOM 749 C C . PHE A 1 93 ? -4.598 -5.021 9.232 1.00 98.12 93 PHE A C 1
ATOM 751 O O . PHE A 1 93 ? -5.332 -4.835 10.195 1.00 98.12 93 PHE A O 1
ATOM 758 N N . GLU A 1 94 ? -4.442 -6.224 8.676 1.00 98.38 94 GLU A N 1
ATOM 759 C CA . GLU A 1 94 ? -5.185 -7.412 9.132 1.00 98.38 94 GLU A CA 1
ATOM 760 C C . GLU A 1 94 ? -4.971 -7.685 10.632 1.00 98.38 94 GLU A C 1
ATOM 762 O O . GLU A 1 94 ? -5.908 -7.982 11.375 1.00 98.38 94 GLU A O 1
ATOM 767 N N . GLN A 1 95 ? -3.735 -7.533 11.122 1.00 98.25 95 GLN A N 1
ATOM 768 C CA . GLN A 1 95 ? -3.445 -7.677 12.550 1.00 98.25 95 GLN A CA 1
ATOM 769 C C . GLN A 1 95 ? -4.119 -6.591 13.405 1.00 98.25 95 GLN A C 1
ATOM 771 O O . GLN A 1 95 ? -4.489 -6.850 14.554 1.00 98.25 95 GLN A O 1
ATOM 776 N N . VAL A 1 96 ? -4.214 -5.363 12.893 1.00 98.25 96 VAL A N 1
ATOM 777 C CA . VAL A 1 96 ? -4.889 -4.257 13.579 1.00 98.25 96 VAL A CA 1
ATOM 778 C C . VAL A 1 96 ? -6.389 -4.522 13.650 1.00 98.25 96 VAL A C 1
ATOM 780 O O . VAL A 1 96 ? -6.946 -4.413 14.741 1.00 98.25 96 VAL A O 1
ATOM 783 N N . ASP A 1 97 ? -7.005 -4.954 12.553 1.00 98.31 97 ASP A N 1
ATOM 784 C CA . ASP A 1 97 ? -8.430 -5.293 12.501 1.00 98.31 97 ASP A CA 1
ATOM 785 C C . ASP A 1 97 ? -8.764 -6.408 13.501 1.00 98.31 97 ASP A C 1
ATOM 787 O O . ASP A 1 97 ? -9.623 -6.233 14.366 1.00 98.31 97 ASP A O 1
ATOM 791 N N . ALA A 1 98 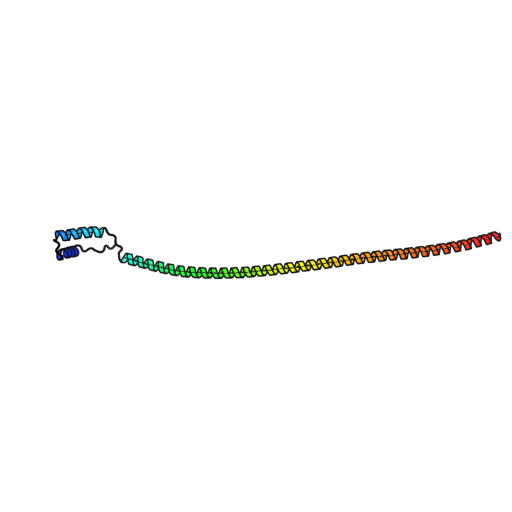? -7.976 -7.488 13.520 1.00 98.38 98 ALA A N 1
ATOM 792 C CA . ALA A 1 98 ? -8.145 -8.575 14.488 1.00 98.38 98 ALA A CA 1
ATOM 793 C C . ALA A 1 98 ? -8.001 -8.116 15.954 1.00 98.38 98 ALA A C 1
ATOM 795 O O . ALA A 1 98 ? -8.609 -8.682 16.865 1.00 98.38 98 ALA A O 1
ATOM 796 N N . ARG A 1 99 ? -7.175 -7.094 16.228 1.00 98.25 99 ARG A N 1
ATOM 797 C CA . ARG A 1 99 ? -7.065 -6.510 17.576 1.00 98.25 99 ARG A CA 1
ATOM 798 C C . ARG A 1 99 ? -8.285 -5.674 17.936 1.00 98.25 99 ARG A C 1
ATOM 800 O O . ARG A 1 99 ? -8.669 -5.696 19.103 1.00 98.25 99 ARG A O 1
ATOM 807 N N . PHE A 1 100 ? -8.863 -4.947 16.984 1.00 98.12 100 PHE A N 1
ATOM 808 C CA . PHE A 1 100 ? -10.095 -4.196 17.214 1.00 98.12 100 PHE A CA 1
ATOM 809 C C . PHE A 1 100 ? -11.265 -5.135 17.508 1.00 98.12 100 PHE A C 1
ATOM 811 O O . PHE A 1 100 ? -11.919 -4.949 18.528 1.00 98.12 100 PHE A O 1
ATOM 818 N N . GLU A 1 101 ? -11.417 -6.225 16.753 1.00 98.38 101 GLU A N 1
ATOM 819 C CA . GLU A 1 101 ? -12.428 -7.256 17.042 1.00 98.38 101 GLU A CA 1
ATOM 820 C C . GLU A 1 101 ? -12.287 -7.832 18.465 1.00 98.38 101 GLU A C 1
ATOM 822 O O . GLU A 1 101 ? -13.268 -8.023 19.183 1.00 98.38 101 GLU A O 1
ATOM 827 N N . GLN A 1 102 ? -11.052 -8.072 18.924 1.00 98.31 102 GLN A N 1
ATOM 828 C CA . GLN A 1 102 ? -10.800 -8.526 20.298 1.00 98.31 102 GLN A CA 1
ATOM 829 C C . GLN A 1 102 ? -11.144 -7.473 21.357 1.00 98.31 102 GLN A C 1
ATOM 831 O O . GLN A 1 102 ? -11.516 -7.830 22.477 1.00 98.31 102 GLN A O 1
ATOM 836 N N . VAL A 1 103 ? -10.952 -6.191 21.048 1.00 98.25 103 VAL A N 1
ATOM 837 C CA . VAL A 1 103 ? -11.320 -5.088 21.940 1.00 98.25 103 VAL A CA 1
ATOM 838 C C . VAL A 1 103 ? -12.838 -4.985 22.038 1.00 98.25 103 VAL A C 1
ATOM 840 O O . VAL A 1 103 ? -13.347 -4.934 23.156 1.00 98.25 103 VAL A O 1
ATOM 843 N N . ASP A 1 104 ? -13.547 -5.054 20.915 1.00 98.38 104 ASP A N 1
ATOM 844 C CA . ASP A 1 104 ? -15.011 -5.019 20.873 1.00 98.38 104 ASP A CA 1
ATOM 845 C C . ASP A 1 104 ? -15.610 -6.177 21.683 1.00 98.38 104 ASP A C 1
ATOM 847 O O . ASP A 1 104 ? -16.399 -5.952 22.600 1.00 98.38 104 ASP A O 1
ATOM 851 N N . ALA A 1 105 ? -15.115 -7.404 21.482 1.00 98.38 105 ALA A N 1
ATOM 852 C CA . ALA A 1 105 ? -15.549 -8.569 22.257 1.00 98.38 105 ALA A CA 1
ATOM 853 C C . ALA A 1 105 ? -15.296 -8.420 23.773 1.00 98.38 105 ALA A C 1
ATOM 855 O O . ALA A 1 105 ? -16.039 -8.954 24.600 1.00 98.38 105 ALA A O 1
ATOM 856 N N . ARG A 1 106 ? -14.236 -7.707 24.178 1.00 98.25 106 ARG A N 1
ATOM 857 C CA . ARG A 1 106 ? -13.984 -7.409 25.598 1.00 98.25 106 ARG A CA 1
ATOM 858 C C . ARG A 1 106 ? -14.960 -6.378 26.147 1.00 98.25 106 ARG A C 1
ATOM 860 O O . ARG A 1 106 ? -15.339 -6.508 27.308 1.00 98.25 106 ARG A O 1
ATOM 867 N N . PHE A 1 107 ? -15.340 -5.376 25.358 1.00 98.19 107 PHE A N 1
ATOM 868 C CA . PHE A 1 107 ? -16.349 -4.402 25.767 1.00 98.19 107 PHE A CA 1
ATOM 869 C C . PHE A 1 107 ? -17.713 -5.065 25.946 1.00 98.19 107 PHE A C 1
ATOM 871 O O . PHE A 1 107 ? -18.302 -4.905 27.010 1.00 98.19 107 PHE A O 1
ATOM 878 N N . GLU A 1 108 ? -18.130 -5.933 25.023 1.00 98.44 108 GLU A N 1
ATOM 879 C CA . GLU A 1 108 ? -19.362 -6.723 25.173 1.00 98.44 108 GLU A CA 1
ATOM 880 C C . GLU A 1 108 ? -19.366 -7.553 26.471 1.00 98.44 108 GLU A C 1
ATOM 882 O O . GLU A 1 108 ? -20.360 -7.612 27.196 1.00 98.44 108 GLU A O 1
ATOM 887 N N . GLN A 1 109 ? -18.231 -8.170 26.821 1.00 98.25 109 GLN A N 1
ATOM 888 C CA . GLN A 1 109 ? -18.096 -8.901 28.087 1.00 98.25 109 GLN A CA 1
ATOM 889 C C . GLN A 1 109 ? -18.171 -7.992 29.316 1.00 98.25 109 GLN A C 1
ATOM 891 O O . GLN A 1 109 ? -18.656 -8.416 30.367 1.00 98.25 109 GLN A O 1
ATOM 896 N N . VAL A 1 110 ? -17.639 -6.773 29.229 1.00 98.25 110 VAL A N 1
ATOM 897 C CA . VAL A 1 110 ? -17.717 -5.788 30.311 1.00 98.25 110 VAL A CA 1
ATOM 898 C C . VAL A 1 110 ? -19.161 -5.335 30.501 1.00 98.25 110 VAL A C 1
ATOM 900 O O . VAL A 1 110 ? -19.632 -5.358 31.637 1.00 98.25 110 VAL A O 1
ATOM 903 N 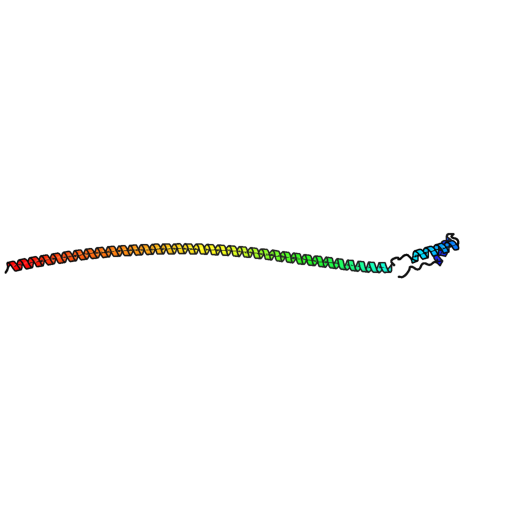N . ASP A 1 111 ? -19.871 -5.027 29.419 1.00 98.38 111 ASP A N 1
ATOM 904 C CA . ASP A 1 111 ? -21.278 -4.624 29.453 1.00 98.38 111 ASP A CA 1
ATOM 905 C C . ASP A 1 111 ? -22.147 -5.723 30.078 1.00 98.38 111 ASP A C 1
ATOM 907 O O . ASP A 1 111 ? -22.845 -5.478 31.063 1.00 98.38 111 ASP A O 1
ATOM 911 N N . ALA A 1 112 ? -21.983 -6.976 29.641 1.00 98.44 112 ALA A N 1
ATOM 912 C CA . ALA A 1 112 ? -22.692 -8.118 30.225 1.00 98.44 112 ALA A CA 1
ATOM 913 C C . ALA A 1 112 ? -22.405 -8.303 31.730 1.00 98.44 112 ALA A C 1
ATOM 915 O O . ALA A 1 112 ? -23.261 -8.751 32.497 1.00 98.44 112 ALA A O 1
ATOM 916 N N . ARG A 1 113 ? -21.191 -7.973 32.194 1.00 98.31 113 ARG A N 1
ATOM 917 C CA . ARG A 1 113 ? -20.859 -8.012 33.628 1.00 98.31 113 ARG A CA 1
ATOM 918 C C . ARG A 1 113 ? -21.524 -6.880 34.401 1.00 98.31 113 ARG A C 1
ATOM 920 O O . ARG A 1 113 ? -21.881 -7.109 35.556 1.00 98.31 113 ARG A O 1
ATOM 927 N N . PHE A 1 114 ? -21.664 -5.696 33.811 1.00 98.19 114 PHE A N 1
ATOM 928 C CA . PHE A 1 114 ? -22.388 -4.591 34.433 1.00 98.19 114 PHE A CA 1
ATOM 929 C C . PHE A 1 114 ? -23.878 -4.907 34.554 1.00 98.19 114 PHE A C 1
ATOM 931 O O . PHE A 1 114 ? -24.405 -4.804 35.657 1.00 98.19 114 PHE A O 1
ATOM 938 N N . GLU A 1 115 ? -24.505 -5.458 33.512 1.00 98.44 115 GLU A N 1
ATOM 939 C CA . GLU A 1 115 ? -25.900 -5.925 33.577 1.00 98.44 115 GLU A CA 1
ATOM 940 C C . GLU A 1 115 ? -26.119 -6.945 34.711 1.00 98.44 115 GLU A C 1
ATOM 942 O O . GLU A 1 115 ? -27.088 -6.872 35.467 1.00 98.44 115 GLU A O 1
ATOM 947 N N . GLN A 1 116 ? -25.183 -7.885 34.896 1.00 98.25 116 GLN A N 1
ATOM 948 C CA . GLN A 1 116 ? -25.242 -8.839 36.011 1.00 98.25 116 GLN A CA 1
ATOM 949 C C . GLN A 1 116 ? -25.088 -8.174 37.382 1.00 98.25 116 GLN A C 1
ATOM 951 O O . GLN A 1 116 ? -25.657 -8.650 38.368 1.00 98.25 116 GLN A O 1
ATOM 956 N N . VAL A 1 117 ? -24.268 -7.127 37.483 1.00 98.12 117 VAL A N 1
ATOM 957 C CA . VAL A 1 117 ? -24.098 -6.366 38.724 1.00 98.12 117 VAL A CA 1
ATOM 958 C C . VAL A 1 117 ? -25.378 -5.603 39.048 1.00 98.12 117 VAL A C 1
ATOM 960 O O . VAL A 1 117 ? -25.842 -5.704 40.184 1.00 98.12 117 VAL A O 1
ATOM 963 N N . ASP A 1 118 ? -25.979 -4.938 38.065 1.00 98.31 118 ASP A N 1
ATOM 964 C CA . ASP A 1 118 ? -27.233 -4.199 38.224 1.00 98.31 118 ASP A CA 1
ATOM 965 C C . ASP A 1 118 ? -28.360 -5.130 38.687 1.00 98.31 118 ASP A C 1
ATOM 967 O O . ASP A 1 118 ? -28.968 -4.892 39.731 1.00 98.31 118 ASP A O 1
ATOM 971 N N . ALA A 1 119 ? -28.528 -6.289 38.040 1.00 98.38 119 ALA A N 1
ATOM 972 C CA . ALA A 1 119 ? -29.512 -7.293 38.453 1.00 98.38 119 ALA A CA 1
ATOM 973 C C . ALA A 1 119 ? -29.295 -7.798 39.897 1.00 98.38 119 ALA A C 1
ATOM 975 O O . ALA A 1 119 ? -30.243 -8.095 40.631 1.00 98.38 119 ALA A O 1
ATOM 976 N N . ARG A 1 120 ? -28.036 -7.909 40.346 1.00 98.31 120 ARG A N 1
ATOM 977 C CA . ARG A 1 120 ? -27.722 -8.279 41.737 1.00 98.31 120 ARG A CA 1
ATOM 978 C C . ARG A 1 120 ? -28.055 -7.161 42.719 1.00 98.31 120 ARG A C 1
ATOM 980 O O . ARG A 1 120 ? -28.445 -7.478 43.845 1.00 98.31 120 ARG A O 1
ATOM 987 N N . PHE A 1 121 ? -27.877 -5.900 42.329 1.00 98.12 121 PHE A N 1
ATOM 988 C CA . PHE A 1 121 ? -28.267 -4.752 43.144 1.00 98.12 121 PHE A CA 1
ATOM 989 C C . PHE A 1 121 ? -29.786 -4.660 43.279 1.00 98.12 121 PHE A C 1
ATOM 991 O O . PHE A 1 121 ? -30.257 -4.589 44.411 1.00 98.12 121 PHE A O 1
ATOM 998 N N . GLU A 1 122 ? -30.539 -4.802 42.187 1.00 98.31 122 GLU A N 1
ATOM 999 C CA . GLU A 1 122 ? -32.010 -4.859 42.217 1.00 98.31 122 GLU A CA 1
ATOM 1000 C C . GLU A 1 122 ? -32.510 -5.981 43.141 1.00 98.31 122 GLU A C 1
ATOM 1002 O O . GLU A 1 122 ? -33.387 -5.787 43.985 1.00 98.31 122 GLU A O 1
ATOM 1007 N N . GLN A 1 123 ? -31.899 -7.170 43.055 1.00 98.25 123 GLN A N 1
ATOM 1008 C CA . GLN A 1 123 ? -32.248 -8.281 43.941 1.00 98.25 123 GLN A CA 1
ATOM 1009 C C . GLN A 1 123 ? -31.922 -7.981 45.414 1.00 98.25 123 GLN A C 1
ATOM 1011 O O . GLN A 1 123 ? -32.628 -8.442 46.317 1.00 98.25 123 GLN A O 1
ATOM 1016 N N . LEU A 1 124 ? -30.817 -7.283 45.682 1.00 98.12 124 LEU A N 1
ATOM 1017 C CA . LEU A 1 124 ? -30.433 -6.910 47.040 1.00 98.12 124 LEU A CA 1
ATOM 1018 C C . LEU A 1 124 ? -31.398 -5.870 47.616 1.00 98.12 124 LEU A C 1
ATOM 1020 O O . LEU A 1 124 ? -31.811 -6.032 48.761 1.00 98.12 124 LEU A O 1
ATOM 1024 N N . GLU A 1 125 ? -31.764 -4.860 46.828 1.00 98.31 125 GLU A N 1
ATOM 1025 C CA . GLU A 1 125 ? -32.737 -3.824 47.184 1.00 98.31 125 GLU A CA 1
ATOM 1026 C C . GLU A 1 125 ? -34.085 -4.453 47.548 1.00 98.31 125 GLU A C 1
ATOM 1028 O O . GLU A 1 125 ? -34.540 -4.305 48.680 1.00 98.31 125 GLU A O 1
ATOM 1033 N N . SER A 1 126 ? -34.625 -5.318 46.683 1.00 98.12 126 SER A N 1
ATOM 1034 C CA . SER A 1 126 ? -35.866 -6.053 46.964 1.00 98.12 126 SER A CA 1
ATOM 1035 C C . SER A 1 126 ? -35.789 -6.890 48.250 1.00 98.12 126 SER A C 1
ATOM 1037 O O . SER A 1 126 ? -36.708 -6.869 49.066 1.00 98.12 126 SER A O 1
ATOM 1039 N N . LYS A 1 127 ? -34.676 -7.598 48.498 1.00 98.19 127 LYS A N 1
ATOM 1040 C CA . LYS A 1 127 ? -34.498 -8.370 49.746 1.00 98.19 127 LYS A CA 1
ATOM 1041 C C . LYS A 1 127 ? -34.430 -7.487 50.987 1.00 98.19 127 LYS A C 1
ATOM 1043 O O . LYS A 1 127 ? -34.776 -7.947 52.079 1.00 98.19 127 LYS A O 1
ATOM 1048 N N . ILE A 1 128 ? -33.885 -6.282 50.854 1.00 98.06 128 ILE A N 1
ATOM 1049 C CA . ILE A 1 128 ? -33.805 -5.311 51.941 1.00 98.06 128 ILE A CA 1
ATOM 1050 C C . ILE A 1 128 ? -35.208 -4.782 52.245 1.00 98.06 128 ILE A C 1
ATOM 1052 O O . ILE A 1 128 ? -35.605 -4.832 53.410 1.00 98.06 128 ILE A O 1
ATOM 1056 N N . ASP A 1 129 ? -35.970 -4.393 51.225 1.00 98.12 129 ASP A N 1
ATOM 1057 C CA . ASP A 1 129 ? -37.358 -3.938 51.363 1.00 98.12 129 ASP A CA 1
ATOM 1058 C C . ASP A 1 129 ? -38.242 -5.008 52.011 1.00 98.12 129 ASP A C 1
ATOM 1060 O O . ASP A 1 129 ? -38.911 -4.742 53.012 1.00 98.12 129 ASP A O 1
ATOM 1064 N N . ASP A 1 130 ? -38.152 -6.256 51.540 1.00 98.12 130 ASP A N 1
ATOM 1065 C CA . ASP A 1 130 ? -38.875 -7.392 52.121 1.00 98.12 130 ASP A CA 1
ATOM 1066 C C . ASP A 1 130 ? -38.536 -7.588 53.606 1.00 98.12 130 ASP A C 1
ATOM 1068 O O . ASP A 1 130 ? -39.405 -7.878 54.435 1.00 98.12 130 ASP A O 1
ATOM 1072 N N . ARG A 1 131 ? -37.256 -7.445 53.977 1.00 97.88 131 ARG A N 1
ATOM 1073 C CA . ARG A 1 131 ? -36.818 -7.568 55.375 1.00 97.88 131 ARG A CA 1
ATOM 1074 C C . ARG A 1 131 ? -37.308 -6.413 56.235 1.00 97.88 131 ARG A C 1
ATOM 1076 O O . ARG A 1 131 ? -37.641 -6.654 57.397 1.00 97.88 131 ARG A O 1
ATOM 1083 N N . PHE A 1 132 ? -37.335 -5.195 55.701 1.00 97.88 132 PHE A N 1
ATOM 1084 C CA . PHE A 1 132 ? -37.880 -4.039 56.406 1.00 97.88 132 PHE A CA 1
ATOM 1085 C C . PHE A 1 132 ? -39.385 -4.190 56.627 1.00 97.88 132 PHE A C 1
ATOM 1087 O O . PHE A 1 132 ? -39.821 -4.067 57.770 1.00 97.88 132 PHE A O 1
ATOM 1094 N N . ALA A 1 133 ? -40.145 -4.586 55.604 1.00 97.69 133 ALA A N 1
ATOM 1095 C CA . ALA A 1 133 ? -41.577 -4.856 55.727 1.00 97.69 133 ALA A CA 1
ATOM 1096 C C . ALA A 1 133 ? -41.870 -5.942 56.781 1.00 97.69 133 ALA A C 1
ATOM 1098 O O . ALA A 1 133 ? -42.694 -5.752 57.675 1.00 97.69 133 ALA A O 1
ATOM 1099 N N . GLN A 1 134 ? -41.125 -7.056 56.762 1.00 97.88 134 GLN A N 1
ATOM 1100 C CA . GLN A 1 134 ? -41.250 -8.110 57.780 1.00 97.88 134 GLN A CA 1
ATOM 1101 C C . GLN A 1 134 ? -40.890 -7.630 59.193 1.00 97.88 134 GLN A C 1
ATOM 1103 O O . GLN A 1 134 ? -41.425 -8.134 60.186 1.00 97.88 134 GLN A O 1
ATOM 1108 N N . MET A 1 135 ? -39.927 -6.713 59.317 1.00 97.62 135 MET A N 1
ATOM 1109 C CA . MET A 1 135 ? -39.545 -6.139 60.606 1.00 97.62 135 MET A CA 1
ATOM 1110 C C . MET A 1 135 ? -40.638 -5.215 61.141 1.00 97.62 135 MET A C 1
ATOM 1112 O O . MET A 1 135 ? -40.966 -5.308 62.325 1.00 97.62 135 MET A O 1
ATOM 1116 N N . GLU A 1 136 ? -41.211 -4.377 60.279 1.00 97.38 136 GLU A N 1
ATOM 1117 C CA . GLU A 1 136 ? -42.323 -3.485 60.598 1.00 97.38 136 GLU A CA 1
ATOM 1118 C C . GLU A 1 136 ? -43.560 -4.277 61.041 1.00 97.38 136 GLU A C 1
ATOM 1120 O O . GLU A 1 136 ? -44.102 -4.018 62.115 1.00 97.38 136 GLU A O 1
ATOM 1125 N N . GLU A 1 137 ? -43.930 -5.329 60.307 1.00 97.62 137 GLU A N 1
ATOM 1126 C CA . GLU A 1 137 ? -45.040 -6.220 60.668 1.00 97.62 137 GLU A CA 1
ATOM 1127 C C . GLU A 1 137 ? -44.825 -6.868 62.048 1.00 97.62 137 GLU A C 1
ATOM 1129 O O . GLU A 1 137 ? -45.699 -6.828 62.920 1.00 97.62 137 GLU A O 1
ATOM 1134 N N . LYS A 1 138 ? -43.627 -7.417 62.301 1.00 97.19 138 LYS A N 1
ATOM 1135 C CA . LYS A 1 138 ? -43.282 -8.010 63.606 1.00 97.19 138 LYS A CA 1
ATOM 1136 C C . LYS A 1 138 ? -43.292 -6.988 64.737 1.00 97.19 138 LYS A C 1
ATOM 1138 O O . LYS A 1 138 ? -43.638 -7.342 65.868 1.00 97.19 138 LYS A O 1
ATOM 1143 N N . PHE A 1 139 ? -42.853 -5.761 64.471 1.00 96.94 139 PHE A N 1
ATOM 1144 C CA . PHE A 1 139 ? -42.850 -4.690 65.459 1.00 96.94 139 PHE A CA 1
ATOM 1145 C C . PHE A 1 139 ? -44.280 -4.266 65.805 1.00 96.94 139 PHE A C 1
ATOM 1147 O O . PHE A 1 139 ? -44.628 -4.252 66.986 1.00 96.94 139 PHE A O 1
ATOM 1154 N N . ASN A 1 140 ? -45.122 -4.040 64.796 1.00 96.69 140 ASN A N 1
ATOM 1155 C CA . ASN A 1 140 ? -46.528 -3.682 64.970 1.00 96.69 140 ASN A CA 1
ATOM 1156 C C . ASN A 1 140 ? -47.282 -4.767 65.753 1.00 96.69 140 ASN A C 1
ATOM 1158 O O . ASN A 1 140 ? -47.875 -4.471 66.789 1.00 96.69 140 ASN A O 1
ATOM 1162 N N . GLY A 1 141 ? -47.136 -6.043 65.380 1.00 97.19 141 GLY A N 1
ATOM 1163 C CA . GLY A 1 141 ? -47.766 -7.149 66.113 1.00 97.19 141 GLY A CA 1
ATOM 1164 C C . GLY A 1 141 ? -47.291 -7.283 67.571 1.00 97.19 141 GLY A C 1
ATOM 1165 O O . GLY A 1 141 ? -48.064 -7.648 68.465 1.00 97.19 141 GLY A O 1
ATOM 1166 N N . ARG A 1 142 ? -46.022 -6.952 67.861 1.00 97.12 142 ARG A N 1
ATOM 1167 C CA . ARG A 1 142 ? -45.508 -6.881 69.243 1.00 97.12 142 ARG A CA 1
ATOM 1168 C C . ARG A 1 142 ? -46.102 -5.710 70.023 1.00 97.12 142 ARG A C 1
ATOM 1170 O O . ARG A 1 142 ? -46.413 -5.897 71.201 1.00 97.12 142 ARG A O 1
ATOM 1177 N N . MET A 1 143 ? -46.253 -4.544 69.398 1.00 96.62 143 MET A N 1
ATOM 1178 C CA . MET A 1 143 ? -46.863 -3.365 70.021 1.00 96.62 143 MET A CA 1
ATOM 1179 C C . MET A 1 143 ? -48.336 -3.621 70.341 1.00 96.62 143 MET A C 1
ATOM 1181 O O . MET A 1 143 ? -48.723 -3.461 71.495 1.00 96.62 143 MET A O 1
ATOM 1185 N N . GLU A 1 144 ? -49.112 -4.160 69.400 1.00 96.50 144 GLU A N 1
ATOM 1186 C CA . GLU A 1 144 ? -50.512 -4.552 69.630 1.00 96.50 144 GLU A CA 1
ATOM 1187 C C . GLU A 1 144 ? -50.643 -5.554 70.786 1.00 96.50 144 GLU A C 1
ATOM 1189 O O . GLU A 1 144 ? -51.468 -5.396 71.688 1.00 96.50 144 GLU A O 1
ATOM 1194 N N . SER A 1 145 ? -49.775 -6.571 70.819 1.00 96.00 145 SER A N 1
ATOM 1195 C CA . SER A 1 145 ? -49.750 -7.552 71.911 1.00 96.00 145 SER A CA 1
ATOM 1196 C C . SER A 1 145 ? -49.438 -6.908 73.268 1.00 96.0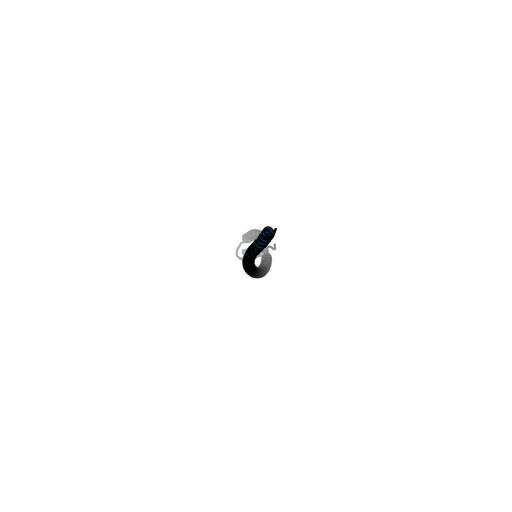0 145 SER A C 1
ATOM 1198 O O . SER A 1 145 ? -49.962 -7.329 74.305 1.00 96.00 145 SER A O 1
ATOM 1200 N N . MET A 1 146 ? -48.557 -5.906 73.292 1.00 95.88 146 MET A N 1
ATOM 1201 C CA . MET A 1 146 ? -48.206 -5.169 74.503 1.00 95.88 146 MET A CA 1
ATOM 1202 C C . MET A 1 146 ? -49.353 -4.261 74.956 1.00 95.88 146 MET A C 1
ATOM 1204 O O . MET A 1 146 ? -49.679 -4.258 76.145 1.00 95.88 146 MET A O 1
ATOM 1208 N N . GLU A 1 147 ? -49.999 -3.558 74.029 1.00 95.25 147 GLU A N 1
ATOM 1209 C CA . GLU A 1 147 ? -51.175 -2.727 74.290 1.00 95.25 147 GLU A CA 1
ATOM 1210 C C . GLU A 1 147 ? -52.321 -3.555 74.871 1.00 95.25 147 GLU A C 1
ATOM 1212 O O . GLU A 1 147 ? -52.850 -3.211 75.928 1.00 95.25 147 GLU A O 1
ATOM 1217 N N . GLN A 1 148 ? -52.642 -4.707 74.274 1.00 95.12 148 GLN A N 1
ATOM 1218 C CA . GLN A 1 148 ? -53.657 -5.622 74.805 1.00 95.12 148 GLN A CA 1
ATOM 1219 C C . GLN A 1 148 ? -53.339 -6.052 76.243 1.00 95.12 148 GLN A C 1
ATOM 1221 O O . GLN A 1 148 ? -54.209 -6.020 77.117 1.00 95.12 148 GLN A O 1
ATOM 1226 N N . ARG A 1 149 ? -52.079 -6.410 76.528 1.00 95.50 149 ARG A N 1
ATOM 1227 C CA . ARG A 1 149 ? -51.645 -6.786 77.885 1.00 95.50 149 ARG A CA 1
ATOM 1228 C C . ARG A 1 149 ? -51.775 -5.633 78.878 1.00 95.50 149 ARG A C 1
ATOM 1230 O O . ARG A 1 149 ? -52.169 -5.878 80.019 1.00 95.50 149 ARG A O 1
ATOM 1237 N N . LEU A 1 150 ? -51.433 -4.407 78.481 1.00 94.69 150 LEU A N 1
ATOM 1238 C CA . LEU A 1 150 ? -51.581 -3.220 79.327 1.00 94.69 150 LEU A CA 1
ATOM 1239 C C . LEU A 1 150 ? -53.055 -2.929 79.609 1.00 94.69 150 LEU A C 1
ATOM 1241 O O . LEU A 1 150 ? -53.419 -2.764 80.772 1.00 94.69 150 LEU A O 1
ATOM 1245 N N . THR A 1 151 ? -53.906 -2.962 78.584 1.00 94.88 151 THR A N 1
ATOM 1246 C CA . THR A 1 151 ? -55.355 -2.769 78.714 1.00 94.88 151 THR A CA 1
ATOM 1247 C C . THR A 1 151 ? -55.978 -3.801 79.653 1.00 94.88 151 THR A C 1
ATOM 1249 O O . THR A 1 151 ? -56.716 -3.430 80.566 1.00 94.88 151 THR A O 1
ATOM 1252 N N . ILE A 1 152 ? -55.628 -5.087 79.515 1.00 95.00 152 ILE A N 1
ATOM 1253 C CA . ILE A 1 152 ? -56.108 -6.151 80.414 1.00 95.00 152 ILE A CA 1
ATOM 1254 C C . ILE A 1 152 ? -55.646 -5.902 81.859 1.00 95.00 152 ILE A C 1
ATOM 1256 O O . ILE A 1 152 ? -56.456 -5.971 82.787 1.00 95.00 152 ILE A O 1
ATOM 1260 N N . LYS A 1 153 ? -54.360 -5.583 82.073 1.00 93.31 153 LYS A N 1
ATOM 1261 C CA . LYS A 1 153 ? -53.824 -5.304 83.417 1.00 93.31 153 LYS A CA 1
ATOM 1262 C C . LYS A 1 153 ? -54.516 -4.104 84.066 1.00 93.31 153 LYS A C 1
ATOM 1264 O O . LYS A 1 153 ? -54.955 -4.217 85.210 1.00 93.31 153 LYS A O 1
ATOM 1269 N N . LEU A 1 154 ? -54.670 -2.997 83.340 1.00 93.50 154 LEU A N 1
ATOM 1270 C CA . LEU A 1 154 ? -55.361 -1.797 83.821 1.00 93.50 154 LEU A CA 1
ATOM 1271 C C . LEU A 1 154 ? -56.834 -2.077 84.149 1.00 93.50 154 LEU A C 1
ATOM 1273 O O . LEU A 1 154 ? -57.299 -1.688 85.220 1.00 93.50 154 LEU A O 1
ATOM 1277 N N . GLY A 1 155 ? -57.543 -2.811 83.286 1.00 92.88 155 GLY A N 1
ATOM 1278 C CA . GLY A 1 155 ? -58.928 -3.221 83.527 1.00 92.88 155 GLY A CA 1
ATOM 1279 C C . GLY A 1 155 ? -59.081 -4.059 84.800 1.00 92.88 155 GLY A C 1
ATOM 1280 O O . GLY A 1 155 ? -59.941 -3.770 85.633 1.00 92.88 155 GLY A O 1
ATOM 1281 N N . SER A 1 156 ? -58.201 -5.048 85.001 1.00 92.62 156 SER A N 1
ATOM 1282 C CA . SER A 1 156 ? -58.210 -5.871 86.220 1.00 92.62 156 SER A CA 1
ATOM 1283 C C . SER A 1 156 ? -57.935 -5.052 87.490 1.00 92.62 156 SER A C 1
ATOM 1285 O O . SER A 1 156 ? -58.617 -5.234 88.497 1.00 92.62 156 SER A O 1
ATOM 1287 N N . MET A 1 157 ? -57.007 -4.089 87.435 1.00 91.25 157 MET A N 1
ATOM 1288 C CA . MET A 1 157 ? -56.675 -3.215 88.564 1.00 91.25 157 MET A CA 1
ATOM 1289 C C . MET A 1 157 ? -57.832 -2.277 88.932 1.00 91.25 157 MET A C 1
ATOM 1291 O O . MET A 1 157 ? -58.128 -2.109 90.115 1.00 91.25 157 MET A O 1
ATOM 1295 N N . MET A 1 158 ? -58.532 -1.718 87.938 1.00 91.38 158 MET A N 1
ATOM 1296 C CA . MET A 1 158 ? -59.726 -0.899 88.174 1.00 91.38 158 MET A CA 1
ATOM 1297 C C . MET A 1 158 ? -60.870 -1.703 88.796 1.00 91.38 158 MET A C 1
ATOM 1299 O O . MET A 1 158 ? -61.523 -1.205 89.708 1.00 91.38 158 MET A O 1
ATOM 1303 N N . MET A 1 159 ? -61.089 -2.950 88.365 1.00 89.06 159 MET A N 1
ATOM 1304 C CA . MET A 1 159 ? -62.094 -3.829 88.977 1.00 89.06 159 MET A CA 1
ATOM 1305 C C . MET A 1 159 ? -61.784 -4.097 90.453 1.00 89.06 159 MET A C 1
ATOM 1307 O O . MET A 1 159 ? -62.670 -3.978 91.297 1.00 89.06 159 MET A O 1
ATOM 1311 N N . VAL A 1 160 ? -60.523 -4.397 90.784 1.00 90.75 160 VAL A N 1
ATOM 1312 C CA . VAL A 1 160 ? -60.091 -4.583 92.180 1.00 90.75 160 VAL A CA 1
ATOM 1313 C C . VAL A 1 160 ? -60.294 -3.302 92.992 1.00 90.75 160 VAL A C 1
ATOM 1315 O O . VAL A 1 160 ? -60.849 -3.359 94.089 1.00 90.75 160 VAL A O 1
ATOM 1318 N N . ALA A 1 161 ? -59.909 -2.143 92.449 1.00 87.44 161 ALA A N 1
ATOM 1319 C CA . ALA A 1 161 ? -60.112 -0.854 93.106 1.00 87.44 161 ALA A CA 1
ATOM 1320 C C . ALA A 1 161 ? -61.604 -0.550 93.339 1.00 87.44 161 ALA A C 1
ATOM 1322 O O . ALA A 1 161 ? -61.978 -0.145 94.437 1.00 87.44 161 ALA A O 1
ATOM 1323 N N . ALA A 1 162 ? -62.468 -0.800 92.351 1.00 87.44 162 ALA A N 1
ATOM 1324 C CA . ALA A 1 162 ? -63.909 -0.584 92.458 1.00 87.44 162 ALA A CA 1
ATOM 1325 C C . ALA A 1 162 ? -64.557 -1.487 93.520 1.00 87.44 162 ALA A C 1
ATOM 1327 O O . ALA A 1 162 ? -65.355 -1.006 94.326 1.00 87.44 162 ALA A O 1
ATOM 1328 N N . VAL A 1 163 ? -64.184 -2.773 93.572 1.00 86.25 163 VAL A N 1
ATOM 1329 C CA . VAL A 1 163 ? -64.650 -3.695 94.623 1.00 86.25 163 VAL A CA 1
ATOM 1330 C C . VAL A 1 163 ? -64.163 -3.242 96.000 1.00 86.25 163 VAL A C 1
ATOM 1332 O O . VAL A 1 163 ? -64.947 -3.237 96.948 1.00 86.25 163 VAL A O 1
ATOM 1335 N N . GLY A 1 164 ? -62.901 -2.816 96.111 1.00 84.00 164 GLY A N 1
ATOM 1336 C CA . GLY A 1 164 ? -62.335 -2.287 97.353 1.00 84.00 164 GLY A CA 1
ATOM 1337 C C . GLY A 1 164 ? -63.081 -1.051 97.861 1.00 84.00 164 GLY A C 1
ATOM 1338 O O . GLY A 1 164 ? -63.472 -1.012 99.025 1.00 84.00 164 GLY A O 1
ATOM 1339 N N . ILE A 1 165 ? -63.351 -0.080 96.983 1.00 83.69 165 ILE A N 1
ATOM 1340 C CA . ILE A 1 165 ? -64.132 1.123 97.312 1.00 83.69 165 ILE A CA 1
ATOM 1341 C C . ILE A 1 165 ? -65.557 0.741 97.736 1.00 83.69 165 ILE A C 1
ATOM 1343 O O . ILE A 1 165 ? -66.035 1.213 98.765 1.00 83.69 165 ILE A O 1
ATOM 1347 N N . ALA A 1 166 ? -66.228 -0.148 96.996 1.00 79.81 166 ALA A N 1
ATOM 1348 C CA . ALA A 1 166 ? -67.584 -0.592 97.324 1.00 79.81 166 ALA A CA 1
ATOM 1349 C C . ALA A 1 166 ? -67.662 -1.324 98.677 1.00 79.81 166 ALA A C 1
ATOM 1351 O O . ALA A 1 166 ? -68.640 -1.167 99.408 1.00 79.81 166 ALA A O 1
ATOM 1352 N N . ALA A 1 167 ? -66.640 -2.112 99.024 1.00 78.56 167 ALA A N 1
ATOM 1353 C CA . ALA A 1 167 ? -66.539 -2.758 100.329 1.00 78.56 167 ALA A CA 1
ATOM 1354 C C . ALA A 1 167 ? -66.329 -1.736 101.456 1.00 78.56 167 ALA A C 1
ATOM 1356 O O . ALA A 1 167 ? -66.971 -1.846 102.496 1.00 78.56 167 ALA A O 1
ATOM 1357 N N . LEU A 1 168 ? -65.492 -0.716 101.234 1.00 78.50 168 LEU A N 1
ATOM 1358 C CA . LEU A 1 168 ? -65.234 0.356 102.201 1.00 78.50 168 LEU A CA 1
ATOM 1359 C C . LEU A 1 168 ? -66.487 1.192 102.491 1.00 78.50 168 LEU A C 1
ATOM 1361 O O . LEU A 1 168 ? -66.794 1.448 103.651 1.00 78.50 168 LEU A O 1
ATOM 1365 N N . VAL A 1 169 ? -67.244 1.560 101.450 1.00 80.06 169 VAL A N 1
ATOM 1366 C CA . VAL A 1 169 ? -68.501 2.321 101.583 1.00 80.06 169 VAL A CA 1
ATOM 1367 C C . VAL A 1 169 ? -69.574 1.538 102.348 1.00 80.06 169 VAL A C 1
ATOM 1369 O O . VAL A 1 169 ? -70.390 2.150 103.016 1.00 80.06 169 VAL A O 1
ATOM 1372 N N . LYS A 1 170 ? -69.583 0.198 102.290 1.00 77.75 170 LYS A N 1
ATOM 1373 C CA . LYS A 1 170 ? -70.525 -0.631 103.069 1.00 77.75 170 LYS A CA 1
ATOM 1374 C C . LYS A 1 170 ? -70.185 -0.743 104.562 1.00 77.75 170 LYS A C 1
ATOM 1376 O O . LYS A 1 170 ? -71.027 -1.228 105.313 1.00 77.75 170 LYS A O 1
ATOM 1381 N N . ILE A 1 171 ? -68.959 -0.404 104.967 1.00 75.69 171 ILE A N 1
ATOM 1382 C CA . ILE A 1 171 ? -68.471 -0.543 106.353 1.00 75.69 171 ILE A CA 1
ATOM 1383 C C . ILE A 1 171 ? -68.583 0.783 107.134 1.00 75.69 171 ILE A C 1
ATOM 1385 O O . ILE A 1 171 ? -68.567 0.759 108.364 1.00 75.69 171 ILE A O 1
ATOM 1389 N N . LEU A 1 172 ? -68.713 1.916 106.436 1.00 67.94 172 LEU A N 1
ATOM 1390 C CA . LEU A 1 172 ? -69.000 3.243 107.000 1.00 67.94 172 LEU A CA 1
ATOM 1391 C C . LEU A 1 172 ? -70.510 3.477 107.130 1.00 67.94 172 LEU A C 1
ATOM 1393 O O . LEU A 1 172 ? -70.899 4.136 108.118 1.00 67.94 172 LEU A O 1
#

Organism: NCBI:txid2126339

Radius of gyration: 69.15 Å; chains: 1; bounding box: 120×30×190 Å

Sequence (172 aa):
MTTAAFDTLKFVQTLHRVGFEERQAVGVSDAFKEAFEGARFATPRDMDRLDGKIDRLDAKIDRLEVKIDARFEQVDVRFEQVGTKFEQVDARFEQVDARFEQVDARFEQVDARFEQVDARFEQLESKIDDRFAQMEEKFNGRMESMEQRLTIKLGSMMMVAAVGIAALVKIL

Secondary structure (DSSP, 8-state):
-------HHHHHHHHHHTT--HHHHHHHHHHHHHHHHT--PPPHHHHHHHHHHHHHHHHHHHHHHHHHHHHHHHHHHHHHHHHHHHHHHHHHHHHHHHHHHHHHHHHHHHHHHHHHHHHHHHHHHHHHHHHHHHHHHHHHHHHHHHHHHHHHHHHHHHHHHHHHHHHHHTT-

Foldseek 3Di:
DPQPDDPLVVQLVVCVVVPDDSVRSNVVSVVVVVVSVPDDDQDVVNVVVVVVVVVVVVVVVVVVVVVVVVVVVVVVVVVVVVVVVVVVVVVVVVVVVVVVVVVVVVVVVVVVVVVVVVVVVVVVVVVVVVVVVVVVVVVVVVVVVVVVVVVVVVVVVVVVVVVVVVVVVVVD

pLDDT: mean 92.67, std 9.08, range [48.19, 98.56]